Protein AF-A0A497LD71-F1 (afdb_monomer_lite)

Foldseek 3Di:
DQDEDALLPDPLPDPVLVVFAAAEEEPVCCVVPVVVLVVVCVRGNYYYDHPVPDDVVSNVVSVVSNVD

pLDDT: mean 87.25, std 9.59, range [43.16, 96.5]

Sequence (68 aa):
MLKLSKITETWVKTPSLREASILLAAECVRKIYPELFKKLAEGREAFVCCPETENPTMLMGKLASIIT

Radius of gyration: 11.72 Å; chains: 1; bounding box: 26×24×30 Å

Structure (mmCIF, N/CA/C/O backbone):
data_AF-A0A497LD71-F1
#
_entry.id   AF-A0A497LD71-F1
#
loop_
_atom_site.group_PDB
_atom_site.id
_atom_site.type_symbol
_atom_site.label_atom_id
_atom_site.label_alt_id
_atom_site.label_comp_id
_atom_site.label_asym_id
_atom_site.label_entity_id
_atom_site.label_seq_id
_atom_site.pdbx_PDB_ins_code
_atom_site.Cartn_x
_atom_site.Cartn_y
_atom_site.Cartn_z
_atom_site.occupancy
_atom_site.B_iso_or_equiv
_atom_site.auth_seq_id
_atom_site.auth_comp_id
_atom_site.auth_asym_id
_atom_site.auth_atom_id
_atom_site.pdbx_PDB_model_num
ATOM 1 N N . MET A 1 1 ? -4.299 17.476 -4.460 1.00 43.16 1 MET A N 1
ATOM 2 C CA . MET A 1 1 ? -3.019 16.842 -4.851 1.00 43.16 1 MET A CA 1
ATOM 3 C C . MET A 1 1 ? -2.920 15.542 -4.067 1.00 43.16 1 MET A C 1
ATOM 5 O O . MET A 1 1 ? -2.994 15.619 -2.849 1.00 43.16 1 MET A O 1
ATOM 9 N N . LEU A 1 2 ? -2.864 14.374 -4.720 1.00 52.84 2 LEU A N 1
ATOM 10 C CA . LEU A 1 2 ? -2.671 13.095 -4.018 1.00 52.84 2 LEU A CA 1
ATOM 11 C C . LEU A 1 2 ? -1.309 13.143 -3.315 1.00 52.84 2 LEU A C 1
ATOM 13 O O . LEU A 1 2 ? -0.279 13.270 -3.979 1.00 52.84 2 LEU A O 1
ATOM 17 N N . LYS A 1 3 ? -1.308 13.124 -1.981 1.00 56.81 3 LYS A N 1
ATOM 18 C CA . LYS A 1 3 ? -0.079 13.079 -1.190 1.00 56.81 3 LYS A CA 1
ATOM 19 C C . LYS A 1 3 ? 0.472 11.663 -1.323 1.00 56.81 3 LYS A C 1
ATOM 21 O O . LYS A 1 3 ? -0.151 10.715 -0.872 1.00 56.81 3 LYS A O 1
ATOM 26 N N . LEU A 1 4 ? 1.588 11.521 -2.031 1.00 68.62 4 LEU A N 1
ATOM 27 C CA . LEU A 1 4 ? 2.210 10.224 -2.271 1.00 68.62 4 LEU A CA 1
ATOM 28 C C . LEU A 1 4 ? 3.248 9.975 -1.182 1.00 68.62 4 LEU A C 1
ATOM 30 O O . LEU A 1 4 ? 4.126 10.810 -0.965 1.00 68.62 4 LEU A O 1
ATOM 34 N N . SER A 1 5 ? 3.162 8.843 -0.499 1.00 81.44 5 SER A N 1
ATOM 35 C CA . SER A 1 5 ? 4.147 8.458 0.510 1.00 81.44 5 SER A CA 1
ATOM 36 C C . SER A 1 5 ? 4.540 7.003 0.314 1.00 81.44 5 SER A C 1
ATOM 38 O O . SER A 1 5 ? 3.706 6.164 -0.043 1.00 81.44 5 SER A O 1
ATOM 40 N N . LYS A 1 6 ? 5.824 6.702 0.526 1.00 88.38 6 LYS A N 1
ATOM 41 C CA . LYS A 1 6 ? 6.243 5.313 0.660 1.00 88.38 6 LYS A CA 1
ATOM 42 C C . LYS A 1 6 ? 5.645 4.770 1.946 1.00 88.38 6 LYS A C 1
ATOM 44 O O . LYS A 1 6 ? 5.682 5.423 2.993 1.00 88.38 6 LYS A O 1
ATOM 49 N N . ILE A 1 7 ? 5.090 3.570 1.887 1.00 88.31 7 ILE A N 1
ATOM 50 C CA . ILE A 1 7 ? 4.499 2.946 3.076 1.00 88.31 7 ILE A CA 1
ATOM 51 C C . ILE A 1 7 ? 5.538 2.719 4.186 1.00 88.31 7 ILE A C 1
ATOM 53 O O . ILE A 1 7 ? 5.240 2.868 5.372 1.00 88.31 7 ILE A O 1
ATOM 57 N N . THR A 1 8 ? 6.785 2.445 3.806 1.00 86.62 8 THR A N 1
ATOM 58 C CA . THR A 1 8 ? 7.929 2.288 4.714 1.00 86.62 8 THR A CA 1
ATOM 59 C C . THR A 1 8 ? 8.251 3.575 5.484 1.00 86.62 8 THR A C 1
ATOM 61 O O . THR A 1 8 ? 8.595 3.518 6.667 1.00 86.62 8 THR A O 1
ATOM 64 N N . GLU A 1 9 ? 8.020 4.737 4.876 1.00 86.56 9 GLU A N 1
ATOM 65 C CA . GLU A 1 9 ? 8.221 6.071 5.464 1.00 86.56 9 GLU A CA 1
ATOM 66 C C . GLU A 1 9 ? 6.979 6.593 6.212 1.00 86.56 9 GLU A C 1
ATOM 68 O O . GLU A 1 9 ? 7.025 7.629 6.873 1.00 86.56 9 GLU A O 1
ATOM 73 N N . THR A 1 10 ? 5.856 5.875 6.146 1.00 84.81 10 THR A N 1
ATOM 74 C CA . THR A 1 10 ? 4.583 6.336 6.711 1.00 84.81 10 THR A CA 1
ATOM 75 C C . THR A 1 10 ? 4.495 6.076 8.216 1.00 84.81 10 THR A C 1
ATOM 77 O O . THR A 1 10 ? 4.869 5.007 8.719 1.00 84.81 10 THR A O 1
ATOM 80 N N . TRP A 1 11 ? 3.944 7.047 8.951 1.00 84.06 11 TRP A N 1
ATOM 81 C CA . TRP A 1 11 ? 3.549 6.868 10.346 1.00 84.06 11 TRP A CA 1
ATOM 82 C C . TRP A 1 11 ? 2.185 6.170 10.434 1.00 84.06 11 TRP A C 1
ATOM 84 O O . TRP A 1 11 ? 1.131 6.803 10.354 1.00 84.06 11 TRP A O 1
ATOM 94 N N . VAL A 1 12 ? 2.223 4.849 10.608 1.00 80.19 12 VAL A N 1
ATOM 95 C CA . VAL A 1 12 ? 1.069 3.928 10.517 1.00 80.19 12 VAL A CA 1
ATOM 96 C C . VAL A 1 12 ? -0.024 4.150 11.563 1.00 80.19 12 VAL A C 1
ATOM 98 O O . VAL A 1 12 ? -1.153 3.731 11.365 1.00 80.19 12 VAL A O 1
ATOM 101 N N . LYS A 1 13 ? 0.281 4.859 12.656 1.00 78.94 13 LYS A N 1
ATOM 102 C CA . LYS A 1 13 ? -0.677 5.169 13.732 1.00 78.94 13 LYS A CA 1
ATOM 103 C C . LYS A 1 13 ? -1.391 6.514 13.550 1.00 78.94 13 LYS A C 1
ATOM 105 O O . LYS A 1 13 ? -2.005 7.016 14.489 1.00 78.94 13 LYS A O 1
ATOM 110 N N . THR A 1 14 ? -1.267 7.136 12.379 1.00 81.38 14 THR A N 1
ATOM 111 C CA . THR A 1 14 ? -1.930 8.412 12.083 1.00 81.38 14 THR A CA 1
ATOM 112 C C . THR A 1 14 ? -3.454 8.228 12.066 1.00 81.38 14 THR A C 1
ATOM 114 O O . THR A 1 14 ? -3.929 7.288 11.430 1.00 81.38 14 THR A O 1
ATOM 117 N N . PRO A 1 15 ? -4.243 9.123 12.699 1.00 77.00 15 PRO A N 1
ATOM 118 C CA . PRO A 1 15 ? -5.703 9.008 12.733 1.00 77.00 15 PRO A CA 1
ATOM 119 C C . PRO A 1 15 ? -6.369 8.886 11.358 1.00 77.00 15 PRO A C 1
ATOM 121 O O . PRO A 1 15 ? -7.377 8.203 11.247 1.00 77.00 15 PRO A O 1
ATOM 124 N N . SER A 1 16 ? -5.793 9.489 10.312 1.00 79.88 16 SER A N 1
ATOM 125 C CA . SER A 1 16 ? -6.312 9.429 8.938 1.00 79.88 16 SER A CA 1
ATOM 126 C C . SER A 1 16 ? -6.274 8.038 8.299 1.00 79.88 16 SER A C 1
ATOM 128 O O . SER A 1 16 ? -6.873 7.857 7.248 1.00 79.88 16 SER A O 1
ATOM 130 N N . LEU A 1 17 ? -5.567 7.071 8.895 1.00 84.88 17 LEU A N 1
ATOM 131 C CA . LEU A 1 17 ? -5.524 5.684 8.419 1.00 84.88 17 LEU A CA 1
ATOM 132 C C . LEU A 1 17 ? -6.562 4.789 9.096 1.00 84.88 17 LEU A C 1
ATOM 134 O O . LEU A 1 17 ? -6.784 3.670 8.640 1.00 84.88 17 LEU A O 1
ATOM 138 N N . ARG A 1 18 ? -7.214 5.265 10.166 1.00 81.56 18 ARG A N 1
ATOM 139 C CA . ARG A 1 18 ? -8.295 4.514 10.806 1.00 81.56 18 ARG A CA 1
ATOM 140 C C . ARG A 1 18 ? -9.469 4.422 9.839 1.00 81.56 18 ARG A C 1
ATOM 142 O O . ARG A 1 18 ? -9.929 5.446 9.348 1.00 81.56 18 ARG A O 1
ATOM 149 N N . GLU A 1 19 ? -9.910 3.194 9.570 1.00 83.44 19 GLU A N 1
ATOM 150 C CA . GLU A 1 19 ? -11.031 2.879 8.665 1.00 83.44 19 GLU A CA 1
ATOM 151 C C . GLU A 1 19 ? -10.821 3.321 7.204 1.00 83.44 19 GLU A C 1
ATOM 153 O O . GLU A 1 19 ? -11.738 3.257 6.384 1.00 83.44 19 GLU A O 1
ATOM 158 N N . ALA A 1 20 ? -9.603 3.736 6.844 1.00 87.81 20 ALA A N 1
ATOM 159 C CA . ALA A 1 20 ? -9.293 4.135 5.485 1.00 87.81 20 ALA A CA 1
ATOM 160 C C . ALA A 1 20 ? -9.303 2.918 4.551 1.00 87.81 20 ALA A C 1
ATOM 162 O O . ALA A 1 20 ? -8.732 1.868 4.850 1.00 87.81 20 ALA A O 1
ATOM 163 N N . SER A 1 21 ? -9.888 3.080 3.364 1.00 91.12 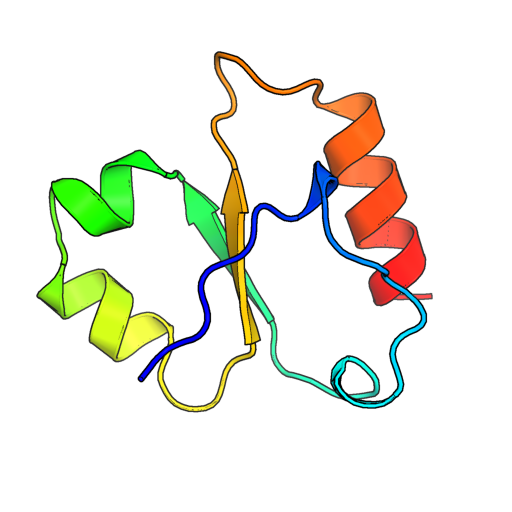21 SER A N 1
ATOM 164 C CA . SER A 1 21 ? -9.623 2.158 2.259 1.00 91.12 21 SER A CA 1
ATOM 165 C C . SER A 1 21 ? -8.215 2.418 1.741 1.00 91.12 21 SER A C 1
ATOM 167 O O . SER A 1 21 ? -7.897 3.542 1.363 1.00 91.12 21 SER A O 1
ATOM 169 N N . ILE A 1 22 ? -7.365 1.394 1.719 1.00 90.06 22 ILE A N 1
ATOM 170 C CA . ILE A 1 22 ? -5.952 1.548 1.362 1.00 90.06 22 ILE A CA 1
ATOM 171 C C . ILE A 1 22 ? -5.699 0.991 -0.035 1.00 90.06 22 ILE A C 1
ATOM 173 O O . ILE A 1 22 ? -6.136 -0.108 -0.378 1.00 90.06 22 ILE A O 1
ATOM 177 N N . LEU A 1 23 ? -4.952 1.744 -0.839 1.00 93.06 23 LEU A N 1
ATOM 178 C CA . LEU A 1 23 ? -4.328 1.252 -2.060 1.00 93.06 23 LEU A CA 1
ATOM 179 C C . LEU A 1 23 ? -2.828 1.097 -1.809 1.00 93.06 23 LEU A C 1
ATOM 181 O O . LEU A 1 23 ? -2.142 2.081 -1.560 1.00 93.06 23 LEU A O 1
ATOM 185 N N . LEU A 1 24 ? -2.306 -0.119 -1.949 1.00 92.50 24 LEU A N 1
ATOM 186 C CA . LEU A 1 24 ? -0.871 -0.349 -2.086 1.00 92.50 24 LEU A CA 1
ATOM 187 C C . LEU A 1 24 ? -0.573 -0.687 -3.547 1.00 92.50 24 LEU A C 1
ATOM 189 O O . LEU A 1 24 ? -1.090 -1.673 -4.070 1.00 92.50 24 LEU A O 1
ATOM 193 N N . ALA A 1 25 ? 0.255 0.120 -4.205 1.00 93.56 25 ALA A N 1
ATOM 194 C CA . ALA A 1 25 ? 0.666 -0.113 -5.586 1.00 93.56 25 ALA A CA 1
ATOM 195 C C . ALA A 1 25 ? 2.188 -0.218 -5.710 1.00 93.56 25 ALA A C 1
ATOM 197 O O . ALA A 1 25 ? 2.936 0.356 -4.919 1.00 93.56 25 ALA A O 1
ATOM 198 N N . ALA A 1 26 ? 2.663 -0.897 -6.754 1.00 92.31 26 ALA A N 1
ATOM 199 C CA . ALA A 1 26 ? 4.074 -0.818 -7.104 1.00 92.31 26 ALA A CA 1
ATOM 200 C C . ALA A 1 26 ? 4.425 0.604 -7.584 1.00 92.31 26 ALA A C 1
ATOM 202 O O . ALA A 1 26 ? 3.651 1.222 -8.321 1.00 92.31 26 ALA A O 1
ATOM 203 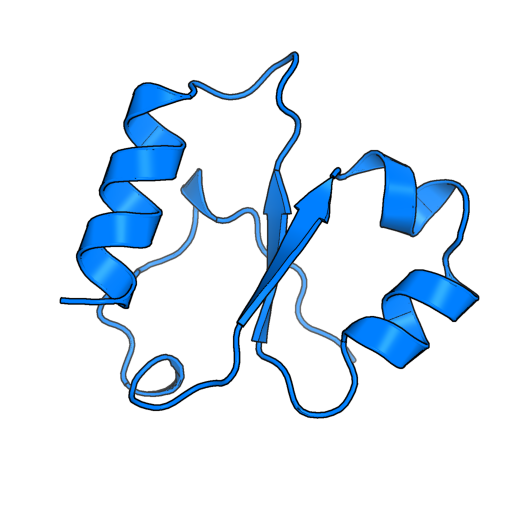N N . GLU A 1 27 ? 5.602 1.123 -7.217 1.00 91.75 27 GLU A N 1
ATOM 204 C CA . GLU A 1 27 ? 6.046 2.471 -7.626 1.00 91.75 27 GLU A CA 1
ATOM 205 C C . GLU A 1 27 ? 5.985 2.690 -9.148 1.00 91.75 27 GLU A C 1
ATOM 207 O O . GLU A 1 27 ? 5.666 3.789 -9.619 1.00 91.75 27 GLU A O 1
ATOM 212 N N . CYS A 1 28 ? 6.273 1.639 -9.921 1.00 92.25 28 CYS A N 1
ATOM 213 C CA . CYS A 1 28 ? 6.253 1.663 -11.377 1.00 92.25 28 CYS A CA 1
ATOM 214 C C . CYS A 1 28 ? 4.842 1.858 -11.951 1.00 92.25 28 CYS A C 1
ATOM 216 O O . CYS A 1 28 ? 4.710 2.532 -12.969 1.00 92.25 28 CYS A O 1
ATOM 218 N N . VAL A 1 29 ? 3.781 1.380 -11.288 1.00 92.25 29 VAL A N 1
ATOM 219 C CA . VAL A 1 29 ? 2.395 1.494 -11.782 1.00 92.25 29 VAL A CA 1
ATOM 220 C C . VAL A 1 29 ? 1.990 2.955 -11.929 1.00 92.25 29 VAL A C 1
ATOM 222 O O . VAL A 1 29 ? 1.388 3.326 -12.930 1.00 92.25 29 VAL A O 1
ATOM 225 N N . ARG A 1 30 ? 2.398 3.818 -10.993 1.00 88.44 30 ARG A N 1
ATOM 226 C CA . ARG A 1 30 ? 2.145 5.263 -11.086 1.00 88.44 30 ARG A CA 1
ATOM 227 C C . ARG A 1 30 ? 2.853 5.910 -12.280 1.00 88.44 30 ARG A C 1
ATOM 229 O O . ARG A 1 30 ? 2.327 6.856 -12.853 1.00 88.44 30 ARG A O 1
ATOM 236 N N . LYS A 1 31 ? 4.058 5.441 -12.619 1.00 89.81 31 LYS A N 1
ATOM 237 C CA . LYS A 1 31 ? 4.866 5.991 -13.721 1.00 89.81 31 LYS A CA 1
ATOM 238 C C . LYS A 1 31 ? 4.390 5.486 -15.083 1.00 89.81 31 LYS A C 1
ATOM 240 O O . LYS A 1 31 ? 4.315 6.268 -16.020 1.00 89.81 31 LYS A O 1
ATOM 245 N N . ILE A 1 32 ? 4.084 4.193 -15.175 1.00 96.31 32 ILE A N 1
ATOM 246 C CA . ILE A 1 32 ? 3.726 3.514 -16.426 1.00 96.31 32 ILE A CA 1
ATOM 247 C C . ILE A 1 32 ? 2.237 3.714 -16.746 1.00 96.31 32 ILE A C 1
ATOM 249 O O . ILE A 1 32 ? 1.878 3.916 -17.901 1.00 96.31 32 ILE A O 1
ATOM 253 N N . TYR A 1 33 ? 1.372 3.713 -15.727 1.00 96.19 33 TYR A N 1
ATOM 254 C CA 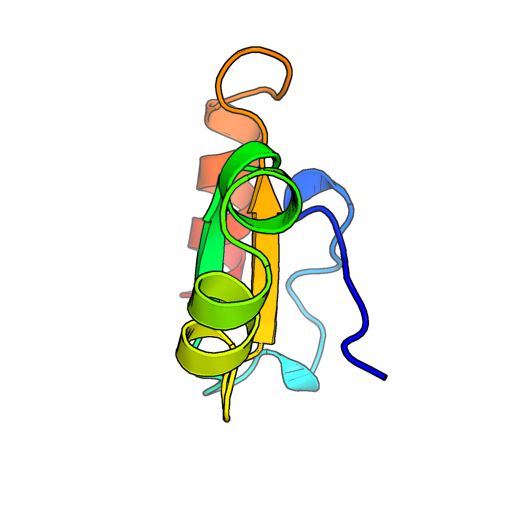. TYR A 1 33 ? -0.083 3.808 -15.870 1.00 96.19 33 TYR A CA 1
ATOM 255 C C . TYR A 1 33 ? -0.680 4.895 -14.952 1.00 96.19 33 TYR A C 1
ATOM 257 O O . TYR A 1 33 ? -1.486 4.589 -14.066 1.00 96.19 33 TYR A O 1
ATOM 265 N N . PRO A 1 34 ? -0.319 6.179 -15.142 1.00 94.00 34 PRO A N 1
ATOM 266 C CA . PRO A 1 34 ? -0.710 7.262 -14.234 1.00 94.00 34 PRO A CA 1
ATOM 267 C C . PRO A 1 34 ? -2.231 7.429 -14.099 1.00 94.00 34 PRO A C 1
ATOM 269 O O . PRO A 1 34 ? -2.732 7.592 -12.988 1.00 94.00 34 PRO A O 1
ATOM 272 N N . GLU A 1 35 ? -2.980 7.318 -15.198 1.00 96.50 35 GLU A N 1
ATOM 273 C CA . GLU A 1 35 ? -4.444 7.449 -15.176 1.00 96.50 35 GLU A CA 1
ATOM 274 C C . GLU A 1 35 ? -5.131 6.270 -14.478 1.00 96.50 35 GLU A C 1
ATOM 276 O O . GLU A 1 35 ? -6.113 6.454 -13.759 1.00 96.50 35 GLU A O 1
ATOM 281 N N . LEU A 1 36 ? -4.598 5.054 -14.639 1.00 95.94 36 LEU A N 1
ATOM 282 C CA . LEU A 1 36 ? -5.089 3.884 -13.910 1.00 95.94 36 LEU A CA 1
ATOM 283 C C . LEU A 1 36 ? -4.822 4.039 -12.413 1.00 95.94 36 LEU A C 1
ATOM 285 O O . LEU A 1 36 ? -5.722 3.818 -11.608 1.00 95.94 36 LEU A O 1
ATOM 289 N N . PHE A 1 37 ? -3.610 4.458 -12.040 1.00 95.75 37 PHE A N 1
ATOM 290 C CA . PHE A 1 37 ? -3.265 4.715 -10.645 1.00 95.75 37 PHE A CA 1
ATOM 291 C C . PHE A 1 37 ? -4.194 5.764 -10.028 1.00 95.75 37 PHE A C 1
ATOM 293 O O . PHE A 1 37 ? -4.707 5.549 -8.934 1.00 95.75 37 PHE A O 1
ATOM 300 N N . LYS A 1 38 ? -4.467 6.861 -10.747 1.00 94.94 38 LYS A N 1
ATOM 301 C CA . LYS A 1 38 ? -5.392 7.907 -10.299 1.00 94.94 38 LYS A CA 1
ATOM 302 C C . LYS A 1 38 ? -6.790 7.348 -10.028 1.00 94.94 38 LYS A C 1
ATOM 304 O O . LYS A 1 38 ? -7.303 7.570 -8.940 1.00 94.94 38 LYS A O 1
ATOM 309 N N . LYS A 1 39 ? -7.349 6.566 -10.959 1.00 96.50 39 LYS A N 1
ATOM 310 C CA . LYS A 1 39 ? -8.657 5.906 -10.788 1.00 96.50 39 LYS A CA 1
ATOM 311 C C . LYS A 1 39 ? -8.678 4.941 -9.603 1.00 96.50 39 LYS A C 1
ATOM 313 O O . LYS A 1 39 ? -9.638 4.913 -8.848 1.00 96.50 39 LYS A O 1
ATOM 318 N N . LEU A 1 40 ? -7.620 4.15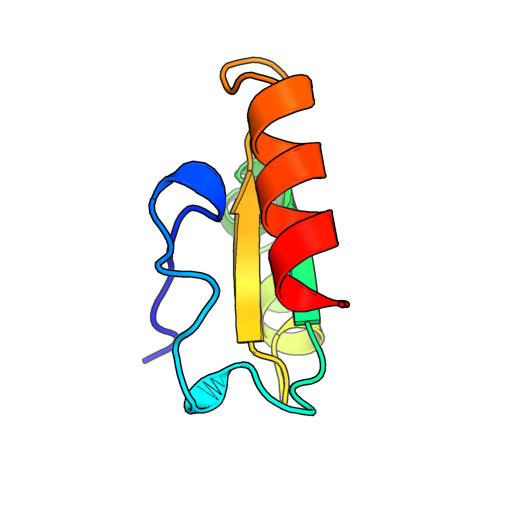0 -9.423 1.00 95.62 40 LEU A N 1
ATOM 319 C CA . LEU A 1 40 ? -7.523 3.210 -8.302 1.00 95.62 40 LEU A CA 1
ATOM 320 C C . LEU A 1 40 ? -7.366 3.920 -6.952 1.00 95.62 40 LEU A C 1
ATOM 322 O O . LEU A 1 40 ? -7.783 3.372 -5.935 1.00 95.62 40 LEU A O 1
ATOM 326 N N . ALA A 1 41 ? -6.748 5.103 -6.939 1.00 94.50 41 ALA A N 1
ATOM 327 C CA . ALA A 1 41 ? -6.516 5.901 -5.739 1.00 94.50 41 ALA A CA 1
ATOM 328 C C . ALA A 1 41 ? -7.738 6.735 -5.314 1.00 94.50 41 ALA A C 1
ATOM 330 O O . ALA A 1 41 ? -7.738 7.298 -4.221 1.00 94.50 41 ALA A O 1
ATOM 331 N N . GLU A 1 42 ? -8.779 6.843 -6.145 1.00 94.88 42 GLU A N 1
ATOM 332 C CA . GLU A 1 42 ? -9.983 7.603 -5.803 1.00 94.88 42 GLU A CA 1
ATOM 333 C C . GLU A 1 42 ? -10.673 7.025 -4.558 1.00 94.88 42 GLU A C 1
ATOM 335 O O . GLU A 1 42 ? -11.014 5.844 -4.496 1.00 94.88 42 GLU A O 1
ATOM 340 N N . GLY A 1 43 ? -10.855 7.878 -3.543 1.00 92.75 43 GLY A N 1
ATOM 341 C CA . GLY A 1 43 ? -11.457 7.502 -2.261 1.00 92.75 43 GLY A CA 1
ATOM 342 C C . GLY A 1 43 ? -10.578 6.612 -1.374 1.00 92.75 43 GLY A C 1
ATOM 343 O O . GLY A 1 43 ? -11.091 6.034 -0.417 1.00 92.75 43 GLY A O 1
ATOM 344 N N . ARG A 1 44 ? -9.279 6.473 -1.681 1.00 92.06 44 ARG A N 1
ATOM 345 C CA . ARG A 1 44 ? -8.348 5.609 -0.943 1.00 92.06 44 ARG A CA 1
ATOM 346 C C . ARG A 1 44 ? -7.106 6.363 -0.499 1.00 92.06 44 ARG A C 1
ATOM 348 O O . ARG A 1 44 ? -6.611 7.234 -1.212 1.00 92.06 44 ARG A O 1
ATOM 355 N N . GLU A 1 45 ? -6.549 5.956 0.634 1.00 90.62 45 GLU A N 1
ATOM 356 C CA . GLU A 1 45 ? -5.193 6.352 0.993 1.00 90.62 45 GLU A CA 1
ATOM 357 C C . GLU A 1 45 ? -4.210 5.502 0.181 1.00 90.62 45 GLU A C 1
ATOM 359 O O . GLU A 1 45 ? -4.168 4.274 0.306 1.00 90.62 45 GLU A O 1
ATOM 364 N N . ALA A 1 46 ? -3.459 6.153 -0.705 1.00 92.00 46 ALA A N 1
ATOM 365 C CA . ALA A 1 46 ? -2.606 5.474 -1.667 1.00 92.00 46 ALA A CA 1
ATOM 366 C C . ALA A 1 46 ? -1.134 5.512 -1.248 1.00 92.00 46 ALA A C 1
ATOM 368 O O . ALA A 1 46 ? -0.509 6.572 -1.189 1.00 92.00 46 ALA A O 1
ATOM 369 N N . PHE A 1 47 ? -0.560 4.329 -1.066 1.00 92.19 47 PHE A N 1
ATOM 370 C CA . PHE A 1 47 ? 0.860 4.124 -0.846 1.00 92.19 47 PHE A CA 1
ATOM 371 C C . PHE A 1 47 ? 1.513 3.444 -2.037 1.00 92.19 47 PHE A C 1
ATOM 373 O O . PHE A 1 47 ? 0.889 2.690 -2.792 1.00 92.19 47 PHE A O 1
ATOM 380 N N . VAL A 1 48 ? 2.815 3.675 -2.158 1.00 92.81 48 VAL A N 1
ATOM 381 C CA . VAL A 1 48 ? 3.658 2.954 -3.104 1.00 92.81 48 VAL A CA 1
ATOM 382 C C . VAL A 1 48 ? 4.773 2.206 -2.388 1.00 92.81 48 VAL A C 1
ATOM 384 O O . VAL A 1 48 ? 5.206 2.607 -1.306 1.00 92.81 48 VAL A O 1
ATOM 387 N N . CYS A 1 49 ? 5.213 1.115 -3.005 1.00 92.62 49 CYS A N 1
ATOM 388 C CA . CYS A 1 49 ? 6.388 0.352 -2.604 1.00 92.62 49 CYS A CA 1
ATOM 389 C C . CYS A 1 49 ? 7.075 -0.219 -3.853 1.00 92.62 49 CYS A C 1
ATOM 391 O O . CYS A 1 49 ? 6.401 -0.597 -4.814 1.00 92.62 49 CYS A O 1
ATOM 393 N N . CYS A 1 50 ? 8.399 -0.311 -3.860 1.00 90.19 50 CYS A N 1
ATOM 394 C CA . CYS A 1 50 ? 9.143 -1.073 -4.858 1.00 90.19 50 CYS A CA 1
ATOM 395 C C . CYS A 1 50 ? 9.568 -2.429 -4.266 1.00 90.19 50 CYS A C 1
ATOM 397 O O . CYS A 1 50 ? 10.412 -2.449 -3.370 1.00 90.19 50 CYS A O 1
ATOM 399 N N . PRO A 1 51 ? 9.034 -3.568 -4.745 1.00 82.75 51 PRO A N 1
ATOM 400 C CA . PRO A 1 51 ? 9.388 -4.880 -4.196 1.00 82.75 51 PRO A CA 1
ATOM 401 C C . PRO A 1 51 ? 10.852 -5.270 -4.461 1.00 82.75 51 PRO A C 1
ATOM 403 O O . PRO A 1 51 ? 11.372 -6.159 -3.797 1.00 82.75 51 PRO A O 1
ATOM 406 N N . GLU A 1 52 ? 11.513 -4.618 -5.421 1.00 89.12 52 GLU A N 1
ATOM 407 C CA . GLU A 1 52 ? 12.904 -4.895 -5.797 1.00 89.12 52 GLU A CA 1
ATOM 408 C C . GLU A 1 52 ? 13.925 -4.142 -4.933 1.00 89.12 52 GLU A C 1
ATOM 410 O O . GLU A 1 52 ? 15.079 -4.556 -4.851 1.00 89.12 52 GLU A O 1
ATOM 415 N N . THR A 1 53 ? 13.532 -3.028 -4.307 1.00 89.56 53 THR A N 1
ATOM 416 C CA . THR A 1 53 ? 14.470 -2.143 -3.592 1.00 89.56 53 THR A CA 1
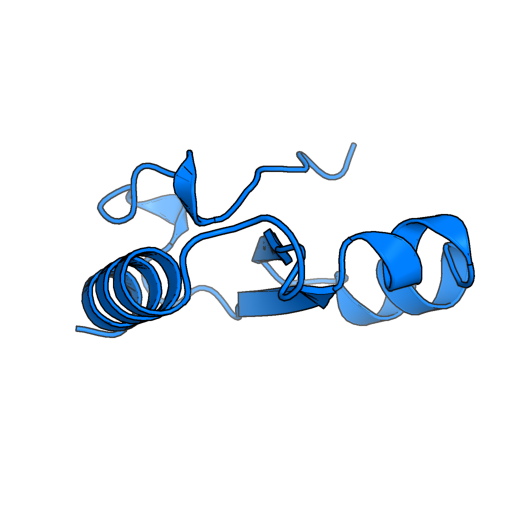ATOM 417 C C . THR A 1 53 ? 14.106 -1.903 -2.131 1.00 89.56 53 THR A C 1
ATOM 419 O O . THR A 1 53 ? 14.966 -1.483 -1.357 1.00 89.56 53 THR A O 1
ATOM 422 N N . GLU A 1 54 ? 12.864 -2.169 -1.726 1.00 89.75 54 GLU A N 1
ATOM 423 C CA . GLU A 1 54 ? 12.411 -2.006 -0.345 1.00 89.75 54 GLU A CA 1
ATOM 424 C C . GLU A 1 54 ? 12.336 -3.347 0.388 1.00 89.75 54 GLU A C 1
ATOM 426 O O . GLU A 1 54 ? 12.047 -4.390 -0.193 1.00 89.75 54 GLU A O 1
ATOM 431 N N . ASN A 1 55 ? 12.591 -3.322 1.700 1.00 90.12 55 ASN A N 1
ATOM 432 C CA . ASN A 1 55 ? 12.599 -4.524 2.527 1.00 90.12 55 ASN A CA 1
ATOM 433 C C . ASN A 1 55 ? 11.170 -5.100 2.688 1.00 90.12 55 ASN A C 1
ATOM 435 O O . ASN A 1 55 ? 10.320 -4.438 3.297 1.00 90.12 55 ASN A O 1
ATOM 439 N N . PRO A 1 56 ? 10.900 -6.344 2.240 1.00 87.88 56 PRO A N 1
ATOM 440 C CA . PRO A 1 56 ? 9.562 -6.936 2.309 1.00 87.88 56 PRO A CA 1
ATOM 441 C C . PRO A 1 56 ? 9.051 -7.131 3.741 1.00 87.88 56 PRO A C 1
ATOM 443 O O . PRO A 1 56 ? 7.870 -6.930 4.012 1.00 87.88 56 PRO A O 1
ATOM 446 N N . THR A 1 57 ? 9.928 -7.478 4.684 1.00 91.50 57 THR A N 1
ATOM 447 C CA . THR A 1 57 ? 9.564 -7.659 6.097 1.00 91.50 57 THR A CA 1
ATOM 448 C C . THR A 1 57 ? 9.120 -6.340 6.725 1.00 91.50 57 THR A C 1
ATOM 450 O O . THR A 1 57 ? 8.125 -6.297 7.448 1.00 91.50 57 THR A O 1
ATOM 453 N N . MET A 1 58 ? 9.816 -5.243 6.415 1.00 89.94 58 MET A N 1
ATOM 454 C CA . MET A 1 58 ? 9.441 -3.907 6.884 1.00 89.94 58 MET A CA 1
ATOM 455 C C . MET A 1 58 ? 8.092 -3.466 6.303 1.00 89.94 58 MET A C 1
ATOM 457 O O . MET A 1 58 ? 7.253 -2.948 7.042 1.00 89.94 58 MET A O 1
ATOM 461 N N . LEU A 1 59 ? 7.866 -3.708 5.008 1.00 90.00 59 LEU A N 1
ATOM 462 C CA . LEU A 1 59 ? 6.579 -3.470 4.351 1.00 90.00 59 LEU A CA 1
ATOM 463 C C . LEU A 1 59 ? 5.445 -4.217 5.067 1.00 90.00 59 LEU A C 1
ATOM 465 O O . LEU A 1 59 ? 4.447 -3.605 5.449 1.00 90.00 59 LEU A O 1
ATOM 469 N N . MET A 1 60 ? 5.617 -5.522 5.285 1.00 89.25 60 MET A N 1
ATOM 470 C CA . MET A 1 60 ? 4.609 -6.350 5.949 1.00 89.25 60 MET A CA 1
ATOM 471 C C . MET A 1 60 ? 4.338 -5.881 7.382 1.00 89.25 60 MET A C 1
ATOM 473 O O . MET A 1 60 ? 3.181 -5.779 7.778 1.00 89.25 60 MET A O 1
ATOM 477 N N . GLY A 1 61 ? 5.376 -5.520 8.143 1.00 91.25 61 GLY A N 1
ATOM 478 C CA . GLY A 1 61 ? 5.217 -4.993 9.502 1.00 91.25 61 GLY A CA 1
ATOM 479 C C . GLY A 1 61 ? 4.449 -3.667 9.553 1.00 91.25 61 GLY A C 1
ATOM 480 O O . GLY A 1 61 ? 3.619 -3.462 10.443 1.00 91.25 61 GLY A O 1
ATOM 481 N N . LYS A 1 62 ? 4.675 -2.779 8.576 1.00 89.88 62 LYS A N 1
ATOM 482 C CA . LYS A 1 62 ? 3.902 -1.538 8.423 1.00 89.88 62 LYS A CA 1
ATOM 483 C C . LYS A 1 62 ? 2.444 -1.838 8.095 1.00 89.88 62 LYS A C 1
ATOM 485 O O . LYS A 1 62 ? 1.577 -1.305 8.773 1.00 89.88 62 LYS A O 1
ATOM 490 N N . LEU A 1 63 ? 2.179 -2.713 7.123 1.00 88.56 63 LEU A N 1
ATOM 491 C CA . LEU A 1 63 ? 0.818 -3.119 6.759 1.00 88.56 63 LEU A CA 1
ATOM 492 C C . LEU A 1 63 ? 0.071 -3.731 7.942 1.00 88.56 63 LEU A C 1
ATOM 494 O O . LEU A 1 63 ? -1.034 -3.290 8.237 1.00 88.56 63 LEU A O 1
ATOM 498 N N . ALA A 1 64 ? 0.699 -4.676 8.648 1.00 89.38 64 ALA A N 1
ATOM 499 C CA . ALA A 1 64 ? 0.138 -5.286 9.850 1.00 89.38 64 ALA A CA 1
ATOM 500 C C . ALA A 1 64 ? -0.250 -4.212 10.875 1.00 89.38 64 ALA A C 1
ATOM 502 O O . ALA A 1 64 ? -1.383 -4.179 11.328 1.00 89.38 64 ALA A O 1
ATOM 503 N N . SER A 1 65 ? 0.645 -3.256 11.136 1.00 88.38 65 SER A N 1
ATOM 504 C CA . SER A 1 65 ? 0.390 -2.155 12.075 1.00 88.38 65 SER A CA 1
ATOM 505 C C . SER A 1 65 ? -0.700 -1.168 11.635 1.00 88.38 65 SER A C 1
ATOM 507 O O . SER A 1 65 ? -1.137 -0.369 12.457 1.00 88.38 65 SER A O 1
ATOM 509 N N . ILE A 1 66 ? -1.067 -1.135 10.349 1.00 86.19 66 ILE A N 1
ATOM 510 C CA . ILE A 1 66 ? -2.168 -0.296 9.853 1.00 86.19 66 ILE A CA 1
ATOM 511 C C . ILE A 1 66 ? -3.509 -1.023 10.012 1.00 86.19 66 ILE A C 1
ATOM 513 O O . ILE A 1 66 ? -4.513 -0.386 10.320 1.00 86.19 66 ILE A O 1
ATOM 517 N N . ILE A 1 67 ? -3.534 -2.340 9.781 1.00 83.25 67 ILE A N 1
ATOM 518 C CA . ILE A 1 67 ? -4.767 -3.142 9.797 1.00 83.25 67 ILE A CA 1
ATOM 519 C C . ILE A 1 67 ? -5.152 -3.664 11.194 1.00 83.25 67 ILE A C 1
ATOM 521 O O . ILE A 1 67 ? -6.284 -4.114 11.356 1.00 83.25 67 ILE A O 1
ATOM 525 N N . THR A 1 68 ? -4.238 -3.628 12.174 1.00 75.81 68 THR A N 1
ATOM 526 C CA . THR A 1 68 ? -4.457 -4.049 13.577 1.00 75.81 68 THR A CA 1
ATOM 527 C C . THR A 1 68 ? -4.355 -2.880 14.544 1.00 75.81 68 THR A C 1
ATOM 529 O O . THR A 1 68 ? -5.241 -2.751 15.413 1.00 75.81 68 THR A O 1
#

Secondary structure (DSSP, 8-state):
----EEGGGS-TT-GGGTT--EEEEEHHHHHH-HHHHHHHHTTSEEEEE-TTTS-HHHHHHHHHHHH-

=== Feature glossary ===
The record interleaves many kinds of information about one protein. Here is each kind framed as the question it answers.

Q: What known structures does this most resemble?
A: Structural nearest neighbors (via Foldseek easy-search vs the PDB). Reported per hit: target PDB id, E-value, and alignment TM-score. A TM-score above ~0.5 is the conventional threshold for 'same fold'.

Q: Where is each backbone atom in 3D?
A: The mmCIF table is the protein's shape written out atom by atom. For each backbone N, Cα, C, and carbonyl O, it records an (x, y, z) coordinate triple in Å plus the residue type, chain letter, and residue number.

Q: What are the backbone torsion angles?
A: The φ/ψ torsion pair specifies the backbone conformation at each residue. φ rotates about the N–Cα bond, ψ about the Cα–C bond. Steric clashes forbid most of the (φ, ψ) plane — the allowed regions (α-helix basin, β-sheet basin, left-handed helix) are the Ramachandran-allowed regions.

Q: Which residues are buried vs exposed?
A: Solvent-accessible surface area (SASA) is the area in Å² traced out by the centre of a 1.4 Å probe sphere (a water molecule) rolled over the protein's van der Waals surface (Shrake–Rupley / Lee–Richards construction). Buried residues have near-zero SASA; fully exposed residues can exceed 200 Å². The total SASA scales roughly with the number of surface residues.

Q: How confident is the AlphaFold model at each residue?
A: pLDDT is the predicted lDDT-Cα score: AlphaFold's confidence that the local environment of each residue (all inter-atomic distances within 15 Å) is correctly placed. It is a per-residue number between 0 and 100, with higher meaning more reliable.

Q: What does the local fold look like, residue by residue?
A: 3Di is Foldseek's structural alphabet. Each residue is assigned one of twenty discrete states based on how its Cα sits relative to its spatial (not sequential) neighbors. Aligning 3Di strings finds structural homologs roughly as well as full 3D superposition, but orders of magnitude faster.

Q: How big and how compact is the whole molecule?
A: Radius of gyration (Rg) is the root-mean-square distance of Cα atoms from their centroid — a single number for overall size and compactness. A globular domain of N residues has Rg ≈ 2.2·N^0.38 Å; an extended or disordered chain has a much larger Rg. The Cα contact count is the number of residue pairs whose Cα atoms are within 8 Å and are more than four positions apart in sequence — a standard proxy for tertiary packing density. The bounding box is the smallest axis-aligned box enclosing all Cα atoms.

Q: Which residues are in helices, strands, or loops?
A: DSSP 8-state secondary structure assigns each residue one of H (α-helix), G (3₁₀-helix), I (π-helix), E (extended β-strand), B (isolated β-bridge), T (hydrogen-bonded turn), S (bend), or '-' (coil). The assignment is computed from backbone hydrogen-bond geometry via the Kabsch–Sander algorithm.

Q: How mobile is each atom in the crystal?
A: Crystallographic B-factors measure how much each atom's electron density is smeared out, in Å². They rise in mobile loops and surface residues and fall in the buried interior. In AlphaFold models this column is repurposed to hold pLDDT instead.

Q: What if only a Cα trace is available?
A: P-SEA three-state annotation labels each residue as helix, strand, or coil based purely on the geometry of the Cα trace. It serves as a fallback when the full backbone (and thus DSSP) is unavailable.

Q: What family and function is it annotated with?
A: Database cross-references. InterPro integrates a dozen domain/family signature databases into unified entries with residue-range hits. GO terms attach function/process/location labels with evidence codes. CATH codes position the fold in a four-level structural taxonomy. Organism is the NCBI-taxonomy species name.

Q: Are the domains correctly placed relative to each other?
A: Predicted Aligned Error (PAE) is an AlphaFold confidence matrix: entry (i, j) is the expected error in the position of residue j, in ångströms, when the prediction is superimposed on the true structure at res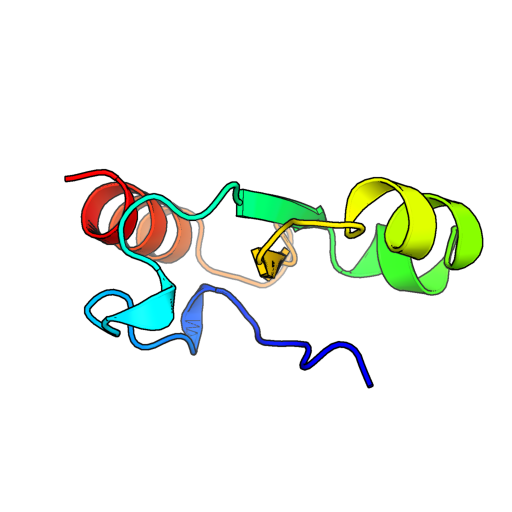idue i. Low PAE within a block of residues means that block is internally rigid and well-predicted; high PAE between two blocks means their relative placement is uncertain even if each block individually is confident.

Q: What do the diagnostic plots show?
A: Three diagnostic plots accompany the record. The Cα contact map visualizes the tertiary structure as a 2D adjacency matrix (8 Å cutoff, sequence-local contacts suppressed). The Ramachandran plot shows the distribution of backbone (φ, ψ) torsions, with points in the α and β basins reflecting secondary structure content. The PAE plot shows AlphaFold's inter-residue confidence as a color matrix.

Q: What is the amino-acid chain?
A: Primary structure: the covalent order of the twenty standard amino acids along the backbone. Two proteins with the same sequence will (almost always) fold to the same structure; two with 30% identity often share a fold but not the details.

Q: What do the rendered images show?
A: The six renders are orthographic views along the three Cartesian axes in both directions. Representation (cartoon, sticks, or surface) and color scheme (sequence-rainbow or by-chain) vary across proteins so the training set covers all the common visualization conventions.